Protein AF-D0IIX0-F1 (afdb_monomer_lite)

Secondary structure (DSSP, 8-state):
-TTHHHHHHHHGGGSS----S-HHHHHHHHHHHHHHHHHHHHHHHHHHHHHHHHHHHHHHHHHHHHHHHHHHHHHHHHHHHHHHHTTHHHHHHHHHHTS-HHHHHHHHHTTHHHHHHHHHHHHHHHHHHHHTT-

Foldseek 3Di:
DVCPVVVVVVVVPVPPPDDDDDCPPVVVVVVVVVVVVVVVCVVCVVVVVVVVVVVVVVVVVVVVVVVVVVLLVVLLVVLVVVCVVVVVVVVLVVVLVPDDPVVSVVCVVVCVSVVVVVVSSVVSSVVSVVVVVD

Structure (mmCIF, N/CA/C/O backbone):
data_AF-D0IIX0-F1
#
_entry.id   AF-D0IIX0-F1
#
loop_
_atom_site.group_PDB
_atom_site.id
_atom_site.type_symbol
_atom_site.label_atom_id
_atom_site.label_alt_id
_atom_site.label_comp_id
_atom_site.label_asym_id
_atom_site.label_entity_id
_atom_site.label_seq_id
_atom_site.pdbx_PDB_ins_code
_atom_site.Cartn_x
_atom_site.Cartn_y
_atom_site.Cartn_z
_atom_site.occupancy
_atom_site.B_iso_or_equiv
_atom_site.auth_seq_id
_atom_site.auth_comp_id
_atom_site.auth_asym_id
_atom_site.auth_atom_id
_atom_site.pdbx_PDB_model_num
ATOM 1 N N . MET A 1 1 ? 14.527 2.511 -33.733 1.00 48.16 1 MET A N 1
ATOM 2 C CA . MET A 1 1 ? 15.312 1.843 -34.798 1.00 48.16 1 MET A CA 1
ATOM 3 C C . MET A 1 1 ? 15.509 2.654 -36.082 1.00 48.16 1 MET A C 1
ATOM 5 O O . MET A 1 1 ? 16.514 2.440 -36.739 1.00 48.16 1 MET A O 1
ATOM 9 N N . ARG A 1 2 ? 14.629 3.599 -36.462 1.00 47.03 2 ARG A N 1
ATOM 10 C CA . ARG A 1 2 ? 14.699 4.250 -37.791 1.00 47.03 2 ARG A CA 1
ATOM 11 C C . ARG A 1 2 ? 15.819 5.292 -37.987 1.00 47.03 2 ARG A C 1
ATOM 13 O O . ARG A 1 2 ? 16.166 5.575 -39.123 1.00 47.03 2 ARG A O 1
ATOM 20 N N . TYR A 1 3 ? 16.401 5.825 -36.908 1.00 64.31 3 TYR A N 1
ATOM 21 C CA . TYR A 1 3 ? 17.441 6.871 -36.971 1.00 64.31 3 TYR A CA 1
ATOM 22 C C . TYR A 1 3 ? 18.860 6.377 -36.637 1.00 64.31 3 TYR A C 1
ATOM 24 O O . TYR A 1 3 ? 19.817 7.131 -36.770 1.00 64.31 3 TYR A O 1
ATOM 32 N N . LEU A 1 4 ? 19.010 5.103 -36.254 1.00 64.19 4 LEU A N 1
ATOM 33 C CA . LEU A 1 4 ? 20.306 4.514 -35.886 1.00 64.19 4 LEU A CA 1
ATOM 34 C C . LEU A 1 4 ? 21.242 4.356 -37.092 1.00 64.19 4 LEU A C 1
ATOM 36 O O . LEU A 1 4 ? 22.434 4.611 -36.977 1.00 64.19 4 LEU A O 1
ATOM 40 N N . ALA A 1 5 ? 20.697 4.020 -38.265 1.00 66.69 5 ALA A N 1
ATOM 41 C CA . ALA A 1 5 ? 21.489 3.858 -39.485 1.00 66.69 5 ALA A CA 1
ATOM 42 C C . ALA A 1 5 ? 22.086 5.183 -40.000 1.00 66.69 5 ALA A C 1
ATOM 44 O O . ALA A 1 5 ? 23.176 5.190 -40.558 1.00 66.69 5 ALA A O 1
ATOM 45 N N . ILE A 1 6 ? 21.403 6.313 -39.781 1.00 69.06 6 ILE A N 1
ATOM 46 C CA . ILE A 1 6 ? 21.863 7.637 -40.237 1.00 69.06 6 ILE A CA 1
ATOM 47 C C . ILE A 1 6 ? 22.977 8.175 -39.326 1.00 69.06 6 ILE A C 1
ATOM 49 O O . ILE A 1 6 ? 23.913 8.814 -39.799 1.00 69.06 6 ILE A O 1
ATOM 53 N N . LEU A 1 7 ? 22.915 7.871 -38.027 1.00 62.16 7 LEU A N 1
ATOM 54 C CA . LEU A 1 7 ? 23.933 8.267 -37.051 1.00 62.16 7 LEU A CA 1
ATOM 55 C C . LEU A 1 7 ? 25.265 7.525 -37.261 1.00 62.16 7 LEU A C 1
ATOM 57 O O . LEU A 1 7 ? 26.326 8.113 -37.080 1.00 62.16 7 LEU A O 1
ATOM 61 N N . LEU A 1 8 ? 25.213 6.270 -37.719 1.00 61.53 8 LEU A N 1
ATOM 62 C CA . LEU A 1 8 ? 26.398 5.446 -37.986 1.00 61.53 8 LEU A CA 1
ATOM 63 C C . LEU A 1 8 ? 27.184 5.934 -39.221 1.00 61.53 8 LEU A C 1
ATOM 65 O O . LEU A 1 8 ? 28.410 5.932 -39.210 1.00 61.53 8 LEU A O 1
ATOM 69 N N . VAL A 1 9 ? 26.487 6.453 -40.239 1.00 68.31 9 VAL A N 1
ATOM 70 C CA . VAL A 1 9 ? 27.099 7.044 -41.448 1.00 68.31 9 VAL A CA 1
ATOM 71 C C . VAL A 1 9 ? 27.759 8.404 -41.168 1.00 68.31 9 VAL A C 1
ATOM 73 O O . VAL A 1 9 ? 28.721 8.779 -41.832 1.00 68.31 9 VAL A O 1
ATOM 76 N N . LEU A 1 10 ? 27.284 9.150 -40.167 1.00 60.59 10 LEU A N 1
ATOM 77 C CA . LEU A 1 10 ? 27.860 10.448 -39.788 1.00 60.59 10 LEU A CA 1
ATOM 78 C C . LEU A 1 10 ? 29.188 10.320 -39.024 1.00 60.59 10 LEU A C 1
ATOM 80 O O . LEU A 1 10 ? 30.038 11.200 -39.137 1.00 60.59 10 LEU A O 1
ATOM 84 N N . ILE A 1 11 ? 29.395 9.219 -38.298 1.00 66.06 11 ILE A N 1
ATOM 85 C CA . ILE A 1 11 ? 30.619 8.968 -37.518 1.00 66.06 11 ILE A CA 1
ATOM 86 C C . ILE A 1 11 ? 31.789 8.537 -38.428 1.00 66.06 11 ILE A C 1
ATOM 88 O O . ILE A 1 11 ? 32.945 8.818 -38.121 1.00 66.06 11 ILE A O 1
ATOM 92 N N . SER A 1 12 ? 31.508 7.954 -39.599 1.00 58.16 12 SER A N 1
ATOM 93 C CA . SER A 1 12 ? 32.527 7.505 -40.564 1.00 58.16 12 SER A CA 1
ATOM 94 C C . SER A 1 12 ? 33.214 8.616 -41.374 1.00 58.16 12 SER A C 1
ATOM 96 O O . SER A 1 12 ? 34.155 8.334 -42.110 1.00 58.16 12 SER A O 1
ATOM 98 N N . PHE A 1 13 ? 32.793 9.882 -41.263 1.00 50.66 13 PHE A N 1
ATOM 99 C CA . PHE A 1 13 ? 33.405 10.974 -42.038 1.00 50.66 13 PHE A CA 1
ATOM 100 C C . PHE A 1 13 ? 34.766 11.450 -41.498 1.00 50.66 13 PHE A C 1
ATOM 102 O O . PHE A 1 13 ? 35.484 12.141 -42.216 1.00 50.66 13 PHE A O 1
ATOM 109 N N . GLY A 1 14 ? 35.152 11.078 -40.270 1.00 57.97 14 GLY A N 1
ATOM 110 C CA . GLY A 1 14 ? 36.435 11.477 -39.675 1.00 57.97 14 GLY A CA 1
ATOM 111 C C . GLY A 1 14 ? 37.652 10.672 -40.150 1.00 57.97 14 GLY A C 1
ATOM 112 O O . GLY A 1 14 ? 38.768 11.170 -40.064 1.00 57.97 14 GLY A O 1
ATOM 113 N N . SER A 1 15 ? 37.459 9.457 -40.675 1.00 54.62 15 SER A N 1
ATOM 114 C CA . SER A 1 15 ? 38.553 8.524 -41.002 1.00 54.62 15 SER A CA 1
ATOM 115 C C . SER A 1 15 ? 39.013 8.556 -42.465 1.00 54.62 15 SER A C 1
ATOM 117 O O . SER A 1 15 ? 39.869 7.770 -42.850 1.00 54.62 15 SER A O 1
ATOM 119 N N . LEU A 1 16 ? 38.438 9.423 -43.305 1.00 50.72 16 LEU A N 1
ATOM 120 C CA . LEU A 1 16 ? 38.726 9.483 -44.749 1.00 50.72 16 LEU A CA 1
ATOM 121 C C . LEU A 1 16 ? 39.621 10.673 -45.153 1.00 50.72 16 LEU A C 1
ATOM 123 O O . LEU A 1 16 ? 39.843 10.886 -46.342 1.00 50.72 16 LEU A O 1
ATOM 127 N N . ALA A 1 17 ? 40.104 11.469 -44.192 1.00 45.66 17 ALA A N 1
ATOM 128 C CA . ALA A 1 17 ? 40.762 12.754 -44.453 1.00 45.66 17 ALA A CA 1
ATOM 129 C C . ALA A 1 17 ? 42.293 12.767 -44.266 1.00 45.66 17 ALA A C 1
ATOM 131 O O . ALA A 1 17 ? 42.894 13.837 -44.352 1.00 45.66 17 ALA A O 1
ATOM 132 N N . GLU A 1 18 ? 42.944 11.626 -44.028 1.00 49.00 18 GLU A N 1
ATOM 133 C CA . GLU A 1 18 ? 44.402 11.579 -43.863 1.00 49.00 18 GLU A CA 1
ATOM 134 C C . GLU A 1 18 ? 45.087 11.255 -45.204 1.00 49.00 18 GLU A C 1
ATOM 136 O O . GLU A 1 18 ? 44.862 10.209 -45.813 1.00 49.00 18 GLU A O 1
ATOM 141 N N . THR A 1 19 ? 45.879 12.198 -45.722 1.00 53.38 19 THR A N 1
ATOM 142 C CA . THR A 1 19 ? 46.641 12.048 -46.973 1.00 53.38 19 THR A CA 1
ATOM 143 C C . THR A 1 19 ? 48.137 11.870 -46.690 1.00 53.38 19 THR A C 1
ATOM 145 O O . THR A 1 19 ? 48.673 12.695 -45.951 1.00 53.38 19 THR A O 1
ATOM 148 N N . VAL A 1 20 ? 48.796 10.954 -47.443 1.00 45.25 20 VAL A N 1
ATOM 149 C CA . VAL A 1 20 ? 50.272 10.757 -47.653 1.00 45.25 20 VAL A CA 1
ATOM 150 C C . VAL A 1 20 ? 50.940 9.740 -46.679 1.00 45.25 20 VAL A C 1
ATOM 152 O O . VAL A 1 20 ? 50.590 9.776 -45.512 1.00 45.25 20 VAL A O 1
ATOM 155 N N . PRO A 1 21 ? 51.988 8.932 -47.020 1.00 46.75 21 PRO A N 1
ATOM 156 C CA . PRO A 1 21 ? 52.345 8.132 -48.204 1.00 46.75 21 PRO A CA 1
ATOM 157 C C . PRO A 1 21 ? 52.807 6.679 -47.835 1.00 46.75 21 PRO A C 1
ATOM 159 O O . PRO A 1 21 ? 53.985 6.458 -47.588 1.00 46.75 21 PRO A O 1
ATOM 162 N N . ASN A 1 22 ? 51.939 5.662 -47.831 1.00 54.72 22 ASN A N 1
ATOM 163 C CA . ASN A 1 22 ? 52.280 4.238 -48.084 1.00 54.72 22 ASN A CA 1
ATOM 164 C C . ASN A 1 22 ? 51.010 3.395 -47.929 1.00 54.72 22 ASN A C 1
ATOM 166 O O . ASN A 1 22 ? 50.801 2.677 -46.954 1.00 54.72 22 ASN A O 1
ATOM 170 N N . GLN A 1 23 ? 50.135 3.511 -48.928 1.00 54.75 23 GLN A N 1
ATOM 171 C CA . GLN A 1 23 ? 48.749 3.048 -48.855 1.00 54.75 23 GLN A CA 1
ATOM 172 C C . GLN A 1 23 ? 48.582 1.553 -48.561 1.00 54.75 23 GLN A C 1
ATOM 174 O O . GLN A 1 23 ? 47.533 1.161 -48.077 1.00 54.75 23 GLN A O 1
ATOM 179 N N . ASN A 1 24 ? 49.578 0.709 -48.833 1.00 56.00 24 ASN A N 1
ATOM 180 C CA . ASN A 1 24 ? 49.384 -0.740 -48.765 1.00 56.00 24 ASN A CA 1
ATOM 181 C C . ASN A 1 24 ? 49.625 -1.338 -47.374 1.00 56.00 24 ASN A C 1
ATOM 183 O O . ASN A 1 24 ? 49.056 -2.383 -47.077 1.00 56.00 24 ASN A O 1
ATOM 187 N N . GLN A 1 25 ? 50.454 -0.711 -46.535 1.00 59.22 25 GLN A N 1
ATOM 188 C CA . GLN A 1 25 ? 50.830 -1.278 -45.235 1.00 59.22 25 GLN A CA 1
ATOM 189 C C . GLN A 1 25 ? 49.925 -0.756 -44.117 1.00 59.22 25 GLN A C 1
ATOM 191 O O . GLN A 1 25 ? 49.361 -1.549 -43.375 1.00 59.22 25 GLN A O 1
ATOM 196 N N . GLU A 1 26 ? 49.645 0.547 -44.106 1.00 60.50 26 GLU A N 1
ATOM 197 C CA . GLU A 1 26 ? 48.692 1.145 -43.163 1.00 60.50 26 GLU A CA 1
ATOM 198 C C . GLU A 1 26 ? 47.244 0.757 -43.467 1.00 60.50 26 GLU A C 1
ATOM 200 O O . GLU A 1 26 ? 46.464 0.580 -42.540 1.00 60.50 26 GLU A O 1
ATOM 205 N N . ALA A 1 27 ? 46.869 0.544 -44.738 1.00 59.00 27 ALA A N 1
ATOM 206 C CA . ALA A 1 27 ? 45.549 -0.007 -45.040 1.00 59.00 27 ALA A CA 1
ATOM 207 C C . ALA A 1 27 ? 45.420 -1.434 -44.509 1.00 59.00 27 ALA A C 1
ATOM 209 O O . ALA A 1 27 ? 44.371 -1.781 -43.984 1.00 59.00 27 ALA A O 1
ATOM 210 N N . PHE A 1 28 ? 46.470 -2.253 -44.610 1.00 66.81 28 PHE A N 1
ATOM 211 C CA . PHE A 1 28 ? 46.442 -3.609 -44.070 1.00 66.81 28 PHE A CA 1
ATOM 212 C C . PHE A 1 28 ? 46.374 -3.596 -42.539 1.00 66.81 28 PHE A C 1
ATOM 214 O O . PHE A 1 28 ? 45.548 -4.303 -41.972 1.00 66.81 28 PHE A O 1
ATOM 221 N N . ASP A 1 29 ? 47.143 -2.731 -41.877 1.00 70.31 29 ASP A N 1
ATOM 222 C CA . ASP A 1 29 ? 47.101 -2.562 -40.421 1.00 70.31 29 ASP A CA 1
ATOM 223 C C . ASP A 1 29 ? 45.756 -1.984 -39.944 1.00 70.31 29 ASP A C 1
ATOM 225 O O . ASP A 1 29 ? 45.204 -2.431 -38.937 1.00 70.31 29 ASP A O 1
ATOM 229 N N . TRP A 1 30 ? 45.161 -1.061 -40.704 1.00 65.56 30 TRP A N 1
ATOM 230 C CA . TRP A 1 30 ? 43.813 -0.538 -40.469 1.00 65.56 30 TRP A CA 1
ATOM 231 C C . TRP A 1 30 ? 42.743 -1.614 -40.671 1.00 65.56 30 TRP A C 1
ATOM 233 O O . TRP A 1 30 ? 41.846 -1.745 -39.844 1.00 65.56 30 TRP A O 1
ATOM 243 N N . PHE A 1 31 ? 42.857 -2.438 -41.717 1.00 64.62 31 PHE A N 1
ATOM 244 C CA . PHE A 1 31 ? 41.964 -3.574 -41.946 1.00 64.62 31 PHE A CA 1
ATOM 245 C C . PHE A 1 31 ? 42.079 -4.602 -40.817 1.00 64.62 31 PHE A C 1
ATOM 247 O O . PHE A 1 31 ? 41.063 -5.064 -40.310 1.00 64.62 31 PHE A O 1
ATOM 254 N N . VAL A 1 32 ? 43.291 -4.937 -40.377 1.00 71.31 32 VAL A N 1
ATOM 255 C CA . VAL A 1 32 ? 43.512 -5.872 -39.265 1.00 71.31 32 VAL A CA 1
ATOM 256 C C . VAL A 1 32 ? 42.946 -5.311 -37.960 1.00 71.31 32 VAL A C 1
ATOM 258 O O . VAL A 1 32 ? 42.278 -6.039 -37.230 1.00 71.31 32 VAL A O 1
ATOM 261 N N . THR A 1 33 ? 43.135 -4.018 -37.691 1.00 69.50 33 THR A N 1
ATOM 262 C CA . THR A 1 33 ? 42.579 -3.352 -36.501 1.00 69.50 33 THR A CA 1
ATOM 263 C C . THR A 1 33 ? 41.053 -3.320 -36.552 1.00 69.50 33 THR A C 1
ATOM 265 O O . THR A 1 33 ? 40.406 -3.741 -35.605 1.00 69.50 33 THR A O 1
ATOM 268 N N . PHE A 1 34 ? 40.458 -2.962 -37.690 1.00 65.06 34 PHE A N 1
ATOM 269 C CA . PHE A 1 34 ? 39.006 -2.958 -37.882 1.00 65.06 34 PHE A CA 1
ATOM 270 C C . PHE A 1 34 ? 38.377 -4.349 -37.705 1.00 65.06 34 PHE A C 1
ATOM 272 O O . PHE A 1 34 ? 37.310 -4.483 -37.108 1.00 65.06 34 PHE A O 1
ATOM 279 N N . PHE A 1 35 ? 39.031 -5.403 -38.199 1.00 64.62 35 PHE A N 1
ATOM 280 C CA . PHE A 1 35 ? 38.559 -6.775 -38.007 1.00 64.62 35 PHE A CA 1
ATOM 281 C C . PHE A 1 35 ? 38.738 -7.265 -36.565 1.00 64.62 35 PHE A C 1
ATOM 283 O O . PHE A 1 35 ? 37.864 -7.979 -36.075 1.00 64.62 35 PHE A O 1
ATOM 290 N N . ASN A 1 36 ? 39.809 -6.864 -35.874 1.00 67.94 36 ASN A N 1
ATOM 291 C CA . ASN A 1 36 ? 39.990 -7.147 -34.449 1.00 67.94 36 ASN A CA 1
ATOM 292 C C . ASN A 1 36 ? 38.956 -6.408 -33.587 1.00 67.94 36 ASN A C 1
ATOM 294 O O . ASN A 1 36 ? 38.355 -7.030 -32.718 1.00 67.94 36 ASN A O 1
ATOM 298 N N . ASP A 1 37 ? 38.663 -5.142 -33.887 1.00 64.44 37 ASP A N 1
ATOM 299 C CA . ASP A 1 37 ? 37.644 -4.353 -33.188 1.00 64.44 37 ASP A CA 1
ATOM 300 C C . ASP A 1 37 ? 36.242 -4.947 -33.396 1.00 64.44 37 ASP A C 1
ATOM 302 O O . ASP A 1 37 ? 35.447 -5.053 -32.462 1.00 64.44 37 ASP A O 1
ATOM 306 N N . ILE A 1 38 ? 35.924 -5.401 -34.616 1.00 60.84 38 ILE A N 1
ATOM 307 C CA . ILE A 1 38 ? 34.671 -6.117 -34.897 1.00 60.84 38 ILE A CA 1
ATOM 308 C C . ILE A 1 38 ? 34.615 -7.442 -34.137 1.00 60.84 38 ILE A C 1
ATOM 310 O O . ILE A 1 38 ? 33.562 -7.790 -33.603 1.00 60.84 38 ILE A O 1
ATOM 314 N N . TYR A 1 39 ? 35.719 -8.184 -34.086 1.00 57.91 39 TYR A N 1
ATOM 315 C CA . TYR A 1 39 ? 35.796 -9.449 -33.364 1.00 57.91 39 TYR A CA 1
ATOM 316 C C . TYR A 1 39 ? 35.593 -9.246 -31.854 1.00 57.91 39 TYR A C 1
ATOM 318 O O . TYR A 1 39 ? 34.783 -9.947 -31.252 1.00 57.91 39 TYR A O 1
ATOM 326 N N . GLU A 1 40 ? 36.216 -8.226 -31.264 1.00 63.22 40 GLU A N 1
ATOM 327 C CA . GLU A 1 40 ? 36.066 -7.870 -29.848 1.00 63.22 40 GLU A CA 1
ATOM 328 C C . GLU A 1 40 ? 34.642 -7.394 -29.518 1.00 63.22 40 GLU A C 1
ATOM 330 O O . GLU A 1 40 ? 34.063 -7.785 -28.502 1.00 63.22 40 GLU A O 1
ATOM 335 N N . VAL A 1 41 ? 34.007 -6.626 -30.411 1.00 59.94 41 VAL A N 1
ATOM 336 C CA . VAL A 1 41 ? 32.593 -6.255 -30.269 1.00 59.94 41 VAL A CA 1
ATOM 337 C C . VAL A 1 41 ? 31.698 -7.491 -30.349 1.00 59.94 41 VAL A C 1
ATOM 339 O O . VAL A 1 41 ? 30.777 -7.621 -29.546 1.00 59.94 41 VAL A O 1
ATOM 342 N N . VAL A 1 42 ? 31.953 -8.427 -31.265 1.00 60.00 42 VAL A N 1
ATOM 343 C CA . VAL A 1 42 ? 31.172 -9.669 -31.400 1.00 60.00 42 VAL A CA 1
ATOM 344 C C . VAL A 1 42 ? 31.374 -10.608 -30.204 1.00 60.00 42 VAL A C 1
ATOM 346 O O . VAL A 1 42 ? 30.418 -11.267 -29.804 1.00 60.00 42 VAL A O 1
ATOM 349 N N . GLU A 1 43 ? 32.556 -10.637 -29.590 1.00 61.88 43 GLU A N 1
ATOM 350 C CA . GLU A 1 43 ? 32.850 -11.442 -28.397 1.00 61.88 43 GLU A CA 1
ATOM 351 C C . GLU A 1 43 ? 32.309 -10.799 -27.103 1.00 61.88 43 GLU A C 1
ATOM 353 O O . GLU A 1 43 ? 31.816 -11.495 -26.213 1.00 61.88 43 GLU A O 1
ATOM 358 N N . GLY A 1 44 ? 32.292 -9.464 -27.017 1.00 59.66 44 GLY A N 1
ATOM 359 C CA . GLY A 1 44 ? 31.722 -8.713 -25.893 1.00 59.66 44 GLY A CA 1
ATOM 360 C C . GLY A 1 44 ? 30.193 -8.579 -25.924 1.00 59.66 44 GLY A C 1
ATOM 361 O O . GLY A 1 44 ? 29.554 -8.512 -24.868 1.00 59.66 44 GLY A O 1
ATOM 362 N N . THR A 1 45 ? 29.579 -8.591 -27.113 1.00 60.22 45 THR A N 1
ATOM 363 C CA . THR A 1 45 ? 28.126 -8.418 -27.319 1.00 60.22 45 THR A CA 1
ATOM 364 C C . THR A 1 45 ? 27.259 -9.454 -26.580 1.00 60.22 45 THR A C 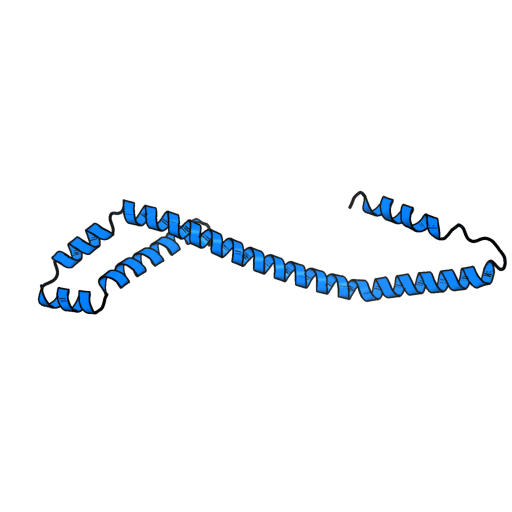1
ATOM 366 O O . THR A 1 45 ? 26.281 -9.040 -25.954 1.00 60.22 45 THR A O 1
ATOM 369 N N . PRO A 1 46 ? 27.581 -10.765 -26.561 1.00 61.00 46 PRO A N 1
ATOM 370 C CA . PRO A 1 46 ? 26.818 -11.765 -25.813 1.00 61.00 46 PRO A CA 1
ATOM 371 C C . PRO A 1 46 ? 26.745 -11.441 -24.317 1.00 61.00 46 PRO A C 1
ATOM 373 O O . PRO A 1 46 ? 25.660 -11.437 -23.736 1.00 61.00 46 PRO A O 1
ATOM 376 N N . SER A 1 47 ? 27.884 -11.081 -23.716 1.00 65.25 47 SER A N 1
ATOM 377 C CA . SER A 1 47 ? 27.970 -10.761 -22.286 1.00 65.25 47 SER A CA 1
ATOM 378 C C . SER A 1 47 ? 27.250 -9.454 -21.926 1.00 65.25 47 SER A C 1
ATOM 380 O O . SER A 1 47 ? 26.604 -9.352 -20.879 1.00 65.25 47 SER A O 1
ATOM 382 N N . PHE A 1 48 ? 27.308 -8.457 -22.815 1.00 66.19 48 PHE A N 1
ATOM 383 C CA . PHE A 1 48 ? 26.612 -7.183 -22.653 1.00 66.19 48 PHE A CA 1
ATOM 384 C C . PHE A 1 48 ? 25.090 -7.353 -22.736 1.00 66.19 48 PHE A C 1
ATOM 386 O O . PHE A 1 48 ? 24.356 -6.778 -21.926 1.00 66.19 48 PHE A O 1
ATOM 393 N N . ILE A 1 49 ? 24.608 -8.167 -23.680 1.00 70.50 49 ILE A N 1
ATOM 394 C CA . ILE A 1 49 ? 23.183 -8.474 -23.841 1.00 70.50 49 ILE A CA 1
ATOM 395 C C . ILE A 1 49 ? 22.658 -9.224 -22.616 1.00 70.50 49 ILE A C 1
ATOM 397 O O . ILE A 1 49 ? 21.647 -8.811 -22.051 1.00 70.50 49 ILE A O 1
ATOM 401 N N . GLU A 1 50 ? 23.351 -10.269 -22.159 1.00 74.69 50 GLU A N 1
ATOM 402 C CA . GLU A 1 50 ? 22.942 -11.044 -20.981 1.00 74.69 50 GLU A CA 1
ATOM 403 C C . GLU A 1 50 ? 22.835 -10.162 -19.729 1.00 74.69 50 GLU A C 1
ATOM 405 O O . GLU A 1 50 ? 21.810 -10.163 -19.042 1.00 74.69 50 GLU A O 1
ATOM 410 N N . ARG A 1 51 ? 23.842 -9.316 -19.481 1.00 74.31 51 ARG A N 1
ATOM 411 C CA . ARG A 1 51 ? 23.829 -8.381 -18.350 1.00 74.31 51 ARG A CA 1
ATOM 412 C C . ARG A 1 51 ? 22.725 -7.325 -18.487 1.00 74.31 51 ARG A C 1
ATOM 414 O O . ARG A 1 51 ? 22.081 -6.991 -17.497 1.00 74.31 51 ARG A O 1
ATOM 421 N N . SER A 1 52 ? 22.446 -6.843 -19.698 1.00 72.50 52 SER A N 1
ATOM 422 C CA . SER A 1 52 ? 21.347 -5.898 -19.952 1.00 72.50 52 SER A CA 1
ATOM 423 C C . SER A 1 52 ? 19.970 -6.521 -19.703 1.00 72.50 52 SER A C 1
ATOM 425 O O . SER A 1 52 ? 19.105 -5.880 -19.107 1.00 72.50 52 SER A O 1
ATOM 427 N N . PHE A 1 53 ? 19.760 -7.780 -20.102 1.00 72.50 53 PHE A N 1
ATOM 428 C CA . PHE A 1 53 ? 18.525 -8.510 -19.803 1.00 72.50 53 PHE A CA 1
ATOM 429 C C . PHE A 1 53 ? 18.365 -8.779 -18.305 1.00 72.50 53 PHE A C 1
ATOM 431 O O . PHE A 1 53 ? 17.254 -8.651 -17.793 1.00 72.50 53 PHE A O 1
ATOM 438 N N . ALA A 1 54 ? 19.451 -9.081 -17.589 1.00 78.31 54 ALA A N 1
ATOM 439 C CA . ALA A 1 54 ? 19.417 -9.224 -16.135 1.00 78.31 54 ALA A CA 1
ATOM 440 C C . ALA A 1 54 ? 18.951 -7.926 -15.450 1.00 78.31 54 ALA A C 1
ATOM 442 O O . ALA A 1 54 ? 18.007 -7.962 -14.661 1.00 78.31 54 ALA A O 1
ATOM 443 N N . TYR A 1 55 ? 19.519 -6.774 -15.830 1.00 79.19 55 TYR A N 1
ATOM 444 C CA . TYR A 1 55 ? 19.070 -5.463 -15.342 1.00 79.19 55 TYR A CA 1
ATOM 445 C C . TYR A 1 55 ? 17.611 -5.166 -15.700 1.00 79.19 55 TYR A C 1
ATOM 447 O O . TYR A 1 55 ? 16.865 -4.620 -14.887 1.00 79.19 55 TYR A O 1
ATOM 455 N N . PHE A 1 56 ? 17.180 -5.531 -16.908 1.00 80.44 56 PHE A N 1
ATOM 456 C CA . PHE A 1 56 ? 15.796 -5.336 -17.330 1.00 80.44 56 PHE A CA 1
ATOM 457 C C . PHE A 1 56 ? 14.816 -6.154 -16.481 1.00 80.44 56 PHE A C 1
ATOM 459 O O . PHE A 1 56 ? 13.780 -5.637 -16.066 1.00 80.44 56 PHE A O 1
ATOM 466 N N . ILE A 1 57 ? 15.144 -7.415 -16.192 1.00 85.81 57 ILE A N 1
ATOM 467 C CA . ILE A 1 57 ? 14.322 -8.286 -15.345 1.00 85.81 57 ILE A CA 1
ATOM 468 C C . ILE A 1 57 ? 14.285 -7.755 -13.910 1.00 85.81 57 ILE A C 1
ATOM 470 O O . ILE A 1 57 ? 13.206 -7.675 -13.327 1.00 85.81 57 ILE A O 1
ATOM 474 N N . GLU A 1 58 ? 15.426 -7.348 -13.352 1.00 84.38 58 GLU A N 1
ATOM 475 C CA . GLU A 1 58 ? 15.498 -6.759 -12.010 1.00 84.38 58 GLU A CA 1
ATOM 476 C C . GLU A 1 58 ? 14.615 -5.508 -11.901 1.00 84.38 58 GLU A C 1
ATOM 478 O O . GLU A 1 58 ? 13.790 -5.395 -10.991 1.00 84.38 58 GLU A O 1
ATOM 483 N N . PHE A 1 59 ? 14.706 -4.610 -12.882 1.00 82.50 59 PHE A N 1
ATOM 484 C CA . PHE A 1 59 ? 13.878 -3.411 -12.938 1.00 82.50 59 PHE A CA 1
ATOM 485 C C . PHE A 1 59 ? 12.385 -3.734 -13.105 1.00 82.50 59 PHE A C 1
ATOM 487 O O . PHE A 1 59 ? 11.538 -3.122 -12.453 1.00 82.50 59 PHE A O 1
ATOM 494 N N . ALA A 1 60 ? 12.040 -4.726 -13.929 1.00 81.62 60 ALA A N 1
ATOM 495 C CA . ALA A 1 60 ? 10.659 -5.172 -14.096 1.00 81.62 60 ALA A CA 1
ATOM 496 C C . ALA A 1 60 ? 10.078 -5.758 -12.797 1.00 81.62 60 ALA A C 1
ATOM 498 O O . ALA A 1 60 ? 8.922 -5.496 -12.459 1.00 81.62 60 ALA A O 1
ATOM 499 N N . VAL A 1 61 ? 10.876 -6.516 -12.040 1.00 90.50 61 VAL A N 1
ATOM 500 C CA . VAL A 1 61 ? 10.488 -7.043 -10.724 1.00 90.50 61 VAL A CA 1
ATOM 501 C C . VAL A 1 61 ? 10.305 -5.906 -9.720 1.00 90.50 61 VAL A C 1
ATOM 503 O O . VAL A 1 61 ? 9.298 -5.883 -9.012 1.00 90.50 61 VAL A O 1
ATOM 506 N N . TYR A 1 62 ? 11.220 -4.936 -9.693 1.00 89.31 62 TYR A N 1
ATOM 507 C CA . TYR A 1 62 ? 11.102 -3.753 -8.842 1.00 89.31 62 TYR A CA 1
ATOM 508 C C . TYR A 1 62 ? 9.807 -2.978 -9.121 1.00 89.31 62 TYR A C 1
ATOM 510 O O . TYR A 1 62 ? 9.036 -2.701 -8.201 1.00 89.31 62 TYR A O 1
ATOM 518 N N . LEU A 1 63 ? 9.509 -2.710 -10.397 1.00 86.25 63 LEU A N 1
ATOM 519 C CA . LEU A 1 63 ? 8.259 -2.064 -10.795 1.00 86.25 63 LEU A CA 1
ATOM 520 C C . LEU A 1 63 ? 7.033 -2.877 -10.378 1.00 86.25 63 LEU A C 1
ATOM 522 O O . LEU A 1 63 ? 6.064 -2.300 -9.894 1.00 86.25 63 LEU A O 1
ATOM 526 N N . LYS A 1 64 ? 7.064 -4.207 -10.520 1.00 87.25 64 LYS A N 1
ATOM 527 C CA . LYS A 1 64 ? 5.956 -5.071 -10.093 1.00 87.25 64 LYS A CA 1
ATOM 528 C C . LYS A 1 64 ? 5.664 -4.928 -8.597 1.00 87.25 64 LYS A C 1
ATOM 530 O O . LYS A 1 64 ? 4.497 -4.849 -8.223 1.00 87.25 64 LYS A O 1
ATOM 535 N N . PHE A 1 65 ? 6.693 -4.885 -7.752 1.00 88.44 65 PHE A N 1
ATOM 536 C CA . PHE A 1 65 ? 6.511 -4.674 -6.313 1.00 88.44 65 PHE A CA 1
ATOM 537 C C . PHE A 1 65 ? 5.985 -3.277 -5.989 1.00 88.44 65 PHE A C 1
ATOM 539 O O . PHE A 1 65 ? 5.118 -3.147 -5.129 1.00 88.44 65 PHE A O 1
ATOM 546 N N . LEU A 1 66 ? 6.451 -2.252 -6.703 1.00 90.50 66 LEU A N 1
ATOM 547 C CA . LEU A 1 66 ? 5.957 -0.887 -6.537 1.00 90.50 66 LEU A CA 1
ATOM 548 C C . LEU A 1 66 ? 4.467 -0.796 -6.892 1.00 90.50 66 LEU A C 1
ATOM 550 O O . LEU A 1 66 ? 3.677 -0.293 -6.099 1.00 90.50 66 LEU A O 1
ATOM 554 N N . PHE A 1 67 ? 4.061 -1.373 -8.027 1.00 87.75 67 PHE A N 1
ATOM 555 C CA . PHE A 1 67 ? 2.649 -1.459 -8.399 1.00 87.75 67 PHE A CA 1
ATOM 556 C C . PHE A 1 67 ? 1.823 -2.231 -7.370 1.00 87.75 67 PHE A C 1
ATOM 558 O O . PHE A 1 67 ? 0.727 -1.796 -7.036 1.00 87.75 67 PHE A O 1
ATOM 565 N N . MET A 1 68 ? 2.338 -3.346 -6.841 1.00 87.38 68 MET A N 1
ATOM 566 C CA . MET A 1 68 ? 1.650 -4.102 -5.793 1.00 87.38 68 MET A CA 1
ATOM 567 C C . MET A 1 68 ? 1.406 -3.241 -4.542 1.00 87.38 68 MET A C 1
ATOM 569 O O . MET A 1 68 ? 0.309 -3.280 -3.987 1.00 87.38 68 MET A O 1
ATOM 573 N N . LEU A 1 69 ? 2.391 -2.442 -4.124 1.00 89.50 69 LEU A N 1
ATOM 574 C CA . LEU A 1 69 ? 2.280 -1.562 -2.958 1.00 89.50 69 LEU A CA 1
ATOM 575 C C . LEU A 1 69 ? 1.200 -0.492 -3.173 1.00 89.50 69 LEU A C 1
ATOM 577 O O . LEU A 1 69 ? 0.268 -0.398 -2.380 1.00 89.50 69 LEU A O 1
ATOM 581 N N . GLU A 1 70 ? 1.245 0.218 -4.299 1.00 89.00 70 GLU A N 1
ATOM 582 C CA . GLU A 1 70 ? 0.228 1.222 -4.650 1.00 89.00 70 GLU A CA 1
ATOM 583 C C . GLU A 1 70 ? -1.181 0.610 -4.736 1.00 89.00 70 GLU A C 1
ATOM 585 O O . GLU A 1 70 ? -2.163 1.187 -4.263 1.00 89.00 70 GLU A O 1
ATOM 590 N N . THR A 1 71 ? -1.306 -0.604 -5.289 1.00 86.81 71 THR A N 1
ATOM 591 C CA . THR A 1 71 ? -2.599 -1.303 -5.321 1.00 86.81 71 THR A CA 1
ATOM 592 C C . THR A 1 71 ? -3.090 -1.708 -3.936 1.00 86.81 71 THR A C 1
ATOM 594 O O . THR A 1 71 ? -4.300 -1.752 -3.727 1.00 86.81 71 THR A O 1
ATOM 597 N N . LEU A 1 72 ? -2.189 -1.980 -2.989 1.00 90.56 72 LEU A N 1
ATOM 598 C CA . LEU A 1 72 ? -2.543 -2.301 -1.609 1.00 90.56 72 LEU A CA 1
ATOM 599 C C . LEU A 1 72 ? -3.082 -1.066 -0.885 1.00 90.56 72 LEU A C 1
ATOM 601 O O . LEU A 1 72 ? -4.131 -1.161 -0.250 1.00 90.56 72 LEU A O 1
ATOM 605 N N . ASP A 1 73 ? -2.429 0.086 -1.032 1.00 91.12 73 ASP A N 1
ATOM 606 C CA . ASP A 1 73 ? -2.892 1.346 -0.436 1.00 91.12 73 ASP A CA 1
ATOM 607 C C . ASP A 1 73 ? -4.250 1.769 -1.009 1.00 91.12 73 ASP A C 1
ATOM 609 O O . ASP A 1 73 ? -5.169 2.144 -0.271 1.00 91.12 73 ASP A O 1
ATOM 613 N N . PHE A 1 74 ? -4.434 1.613 -2.322 1.00 89.81 74 PHE A N 1
ATOM 614 C CA . PHE A 1 74 ? -5.732 1.820 -2.958 1.00 89.81 74 PHE A CA 1
ATOM 615 C C . PHE A 1 74 ? -6.795 0.836 -2.439 1.00 89.81 74 PHE A C 1
ATOM 617 O O . PHE A 1 74 ? -7.897 1.253 -2.067 1.00 89.81 74 PHE A O 1
ATOM 624 N N . ALA A 1 75 ? -6.472 -0.461 -2.368 1.00 90.81 75 ALA A N 1
ATOM 625 C CA . ALA A 1 75 ? -7.381 -1.487 -1.861 1.00 90.81 75 ALA A CA 1
ATOM 626 C C . ALA A 1 75 ? -7.781 -1.222 -0.404 1.00 90.81 75 ALA A C 1
ATOM 628 O O . ALA A 1 75 ? -8.940 -1.425 -0.040 1.00 90.81 75 ALA A O 1
ATOM 629 N N . TYR A 1 76 ? -6.855 -0.721 0.414 1.00 92.19 76 TYR A N 1
ATOM 630 C CA . TYR A 1 76 ? -7.119 -0.319 1.789 1.00 92.19 76 TYR A CA 1
ATOM 631 C C . TYR A 1 76 ? -8.110 0.841 1.880 1.00 92.19 76 TYR A C 1
ATOM 633 O O . TYR A 1 76 ? -9.076 0.752 2.640 1.00 92.19 76 TYR A O 1
ATOM 641 N N . GLY A 1 77 ? -7.948 1.885 1.064 1.00 91.62 77 GLY A N 1
ATOM 642 C CA . GLY A 1 77 ? -8.897 3.002 1.020 1.00 91.62 77 GLY A CA 1
ATOM 643 C C . GLY A 1 77 ? -10.318 2.561 0.647 1.00 91.62 77 GLY A C 1
ATOM 644 O O . GLY A 1 77 ? -11.293 2.950 1.296 1.00 91.62 77 GLY A O 1
ATOM 645 N N . VAL A 1 78 ? -10.448 1.688 -0.355 1.00 90.00 78 VAL A N 1
ATOM 646 C CA . VAL A 1 78 ? -11.747 1.122 -0.759 1.00 90.00 78 VAL A CA 1
ATOM 647 C C . VAL A 1 78 ? -12.326 0.221 0.337 1.00 90.00 78 VAL A C 1
ATOM 649 O O . VAL A 1 78 ? -13.515 0.318 0.648 1.00 90.00 78 VAL A O 1
ATOM 652 N N . ALA A 1 79 ? -11.500 -0.623 0.961 1.00 89.81 79 ALA A N 1
ATOM 653 C CA . ALA A 1 79 ? -11.917 -1.504 2.047 1.00 89.81 79 ALA A CA 1
ATOM 654 C C . ALA A 1 79 ? -12.444 -0.716 3.254 1.00 89.81 79 ALA A C 1
ATOM 656 O O . ALA A 1 79 ? -13.510 -1.054 3.767 1.00 89.81 79 ALA A O 1
ATOM 657 N N . GLN A 1 80 ? -11.770 0.365 3.663 1.00 90.75 80 GLN A N 1
ATOM 658 C CA . GLN A 1 80 ? -12.255 1.238 4.736 1.00 90.75 80 GLN A CA 1
ATOM 659 C C . GLN A 1 80 ? -13.622 1.843 4.413 1.00 90.75 80 GLN A C 1
ATOM 661 O O . GLN A 1 80 ? -14.520 1.820 5.254 1.00 90.75 80 GLN A O 1
ATOM 666 N N . SER A 1 81 ? -13.812 2.336 3.187 1.00 90.94 81 SER A N 1
ATOM 667 C CA . SER A 1 81 ? -15.114 2.857 2.763 1.00 90.94 81 SER A CA 1
ATOM 668 C C . SER A 1 81 ? -16.204 1.786 2.861 1.00 90.94 81 SER A C 1
ATOM 670 O O . SER A 1 81 ? -17.299 2.059 3.355 1.00 90.94 81 SER A O 1
ATOM 672 N N . LEU A 1 82 ? -15.904 0.545 2.466 1.00 88.25 82 LEU A N 1
ATOM 673 C CA . LEU A 1 82 ? -16.861 -0.555 2.567 1.00 88.25 82 LEU A CA 1
ATOM 674 C C . LEU A 1 82 ? -17.198 -0.909 4.022 1.00 88.25 82 LEU A C 1
ATOM 676 O O . LEU A 1 82 ? -18.366 -1.120 4.334 1.00 88.25 82 LEU A O 1
ATOM 680 N N . ILE A 1 83 ? -16.201 -0.932 4.909 1.00 89.38 83 ILE A N 1
ATOM 681 C CA . ILE A 1 83 ? -16.359 -1.212 6.347 1.00 89.38 83 ILE A CA 1
ATOM 682 C C . ILE A 1 83 ? -17.268 -0.181 7.023 1.00 89.38 83 ILE A C 1
ATOM 684 O O . ILE A 1 83 ? -18.134 -0.541 7.825 1.00 89.38 83 ILE A O 1
ATOM 688 N N . ILE A 1 84 ? -17.111 1.092 6.661 1.00 89.25 84 ILE A N 1
ATOM 689 C CA . ILE A 1 84 ? -17.977 2.173 7.141 1.00 89.25 84 ILE A CA 1
ATOM 690 C C . ILE A 1 84 ? -19.410 1.961 6.638 1.00 89.25 84 ILE A C 1
ATOM 692 O O . ILE A 1 84 ? -20.356 2.051 7.418 1.00 89.25 84 ILE A O 1
ATOM 696 N N . ASN A 1 85 ? -19.579 1.615 5.359 1.00 89.00 85 ASN A N 1
ATOM 697 C CA . ASN A 1 85 ? -20.899 1.412 4.758 1.00 89.00 85 ASN A CA 1
ATOM 698 C C . ASN A 1 85 ? -21.670 0.226 5.361 1.00 89.00 85 ASN A C 1
ATOM 700 O O . ASN A 1 85 ? -22.891 0.295 5.475 1.00 89.00 85 ASN A O 1
ATOM 704 N N . ILE A 1 86 ? -20.985 -0.849 5.766 1.00 87.88 86 ILE A N 1
ATOM 705 C CA . ILE A 1 86 ? -21.624 -1.986 6.455 1.00 87.88 86 ILE A CA 1
ATOM 706 C C . ILE A 1 86 ? -21.907 -1.710 7.939 1.00 87.88 86 ILE A C 1
ATOM 708 O O . ILE A 1 86 ? -22.577 -2.515 8.582 1.00 87.88 86 ILE A O 1
ATOM 712 N N . GLY A 1 87 ? -21.397 -0.607 8.497 1.00 87.50 87 GLY A N 1
ATOM 713 C CA . GLY A 1 87 ? -21.555 -0.275 9.912 1.00 87.50 87 GLY A CA 1
ATOM 714 C C . GLY A 1 87 ? -20.850 -1.265 10.842 1.00 87.50 87 GLY A C 1
ATOM 715 O O . GLY A 1 87 ? -21.414 -1.675 11.852 1.00 87.50 87 GLY A O 1
ATOM 716 N N . LEU A 1 88 ? -19.625 -1.690 10.514 1.00 83.44 88 LEU A N 1
ATOM 717 C CA . LEU A 1 88 ? -18.920 -2.708 11.305 1.00 83.44 88 LEU A CA 1
ATOM 718 C C . LEU A 1 88 ? -18.767 -2.309 12.784 1.00 83.44 88 LEU A C 1
ATOM 720 O O . LEU A 1 88 ? -18.938 -3.142 13.673 1.00 83.44 88 LEU A O 1
ATOM 724 N N . ASP A 1 89 ? -18.508 -1.030 13.055 1.00 83.12 89 ASP A N 1
ATOM 725 C CA . ASP A 1 89 ? -18.326 -0.525 14.418 1.00 83.12 89 ASP A CA 1
ATOM 726 C C . ASP A 1 89 ? -19.595 -0.648 15.272 1.00 83.12 89 ASP A C 1
ATOM 728 O O . ASP A 1 89 ? -19.517 -0.985 16.457 1.00 83.12 89 ASP A O 1
ATOM 732 N N . SER A 1 90 ? -20.776 -0.426 14.683 1.00 84.88 90 SER A N 1
ATOM 733 C CA . SER A 1 90 ? -22.042 -0.585 15.406 1.00 84.88 90 SER A CA 1
ATOM 734 C C . SER A 1 90 ? -22.335 -2.058 15.683 1.00 84.88 90 SER A C 1
ATOM 736 O O . SER A 1 90 ? -22.721 -2.399 16.799 1.00 84.88 90 SER A O 1
ATOM 738 N N . LEU A 1 91 ? -22.049 -2.945 14.727 1.00 85.69 91 LEU A N 1
ATOM 739 C CA . LEU A 1 91 ? -22.176 -4.396 14.894 1.00 85.69 91 LEU A CA 1
ATOM 740 C C . LEU A 1 91 ? -21.273 -4.934 16.013 1.00 85.69 91 LEU A C 1
ATOM 742 O O . LEU A 1 91 ? -21.714 -5.750 16.827 1.00 85.69 91 LEU A O 1
ATOM 746 N N . ILE A 1 92 ? -20.019 -4.476 16.081 1.00 84.12 92 ILE A N 1
ATOM 747 C CA . ILE A 1 92 ? -19.076 -4.886 17.130 1.00 84.12 92 ILE A CA 1
ATOM 748 C C . ILE A 1 92 ? -19.524 -4.339 18.490 1.00 84.12 92 ILE A C 1
ATOM 750 O O . ILE A 1 92 ? -19.542 -5.084 19.470 1.00 84.12 92 ILE A O 1
ATOM 754 N N . SER A 1 93 ? -19.935 -3.072 18.562 1.00 83.75 93 SER A N 1
ATOM 755 C CA . SER A 1 93 ? -20.439 -2.464 19.800 1.00 83.75 93 SER A CA 1
ATOM 756 C C . SER A 1 93 ? -21.684 -3.187 20.337 1.00 83.75 93 SER A C 1
ATOM 758 O O . SER A 1 93 ? -21.773 -3.508 21.528 1.00 83.75 93 SER A O 1
ATOM 760 N N . ASP A 1 94 ? -22.608 -3.554 19.448 1.00 86.69 94 ASP A N 1
ATOM 761 C CA . ASP A 1 94 ? -23.800 -4.329 19.787 1.00 86.69 94 ASP A CA 1
ATOM 762 C C . ASP A 1 94 ? -23.460 -5.746 20.260 1.00 86.69 94 ASP A C 1
ATOM 764 O O . ASP A 1 94 ? -24.083 -6.254 21.193 1.00 86.69 94 ASP A O 1
ATOM 768 N N . ALA A 1 95 ? -22.456 -6.395 19.669 1.00 84.25 95 ALA A N 1
ATOM 769 C CA . ALA A 1 95 ? -21.991 -7.700 20.130 1.00 84.25 95 ALA A CA 1
ATOM 770 C C . ALA A 1 95 ? -21.363 -7.617 21.533 1.00 84.25 95 ALA A C 1
ATOM 772 O O . ALA A 1 95 ? -21.607 -8.480 22.377 1.00 84.25 95 ALA A O 1
ATOM 773 N N . VAL A 1 96 ? -20.608 -6.553 21.815 1.00 81.88 96 VAL A N 1
ATOM 774 C CA . VAL A 1 96 ? -19.969 -6.314 23.119 1.00 81.88 96 VAL A CA 1
ATOM 775 C C . VAL A 1 96 ? -20.986 -6.021 24.208 1.00 81.88 96 VAL A C 1
ATOM 777 O O . 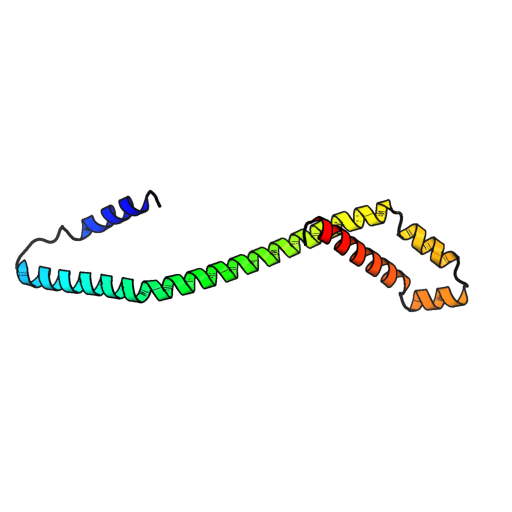VAL A 1 96 ? -20.837 -6.504 25.331 1.00 81.88 96 VAL A O 1
ATOM 780 N N . SER A 1 97 ? -22.030 -5.254 23.900 1.00 83.62 97 SER A N 1
ATOM 781 C CA . SER A 1 97 ? -23.065 -4.912 24.879 1.00 83.62 97 SER A CA 1
ATOM 782 C C . SER A 1 97 ? -23.831 -6.144 25.381 1.00 83.62 97 SER A C 1
ATOM 784 O O . SER A 1 97 ? -24.276 -6.163 26.530 1.00 83.62 97 SER A O 1
ATOM 786 N N . ARG A 1 98 ? -23.906 -7.202 24.561 1.00 86.38 98 ARG A N 1
ATOM 787 C CA . ARG A 1 98 ? -24.520 -8.496 24.900 1.00 86.38 98 ARG A CA 1
ATOM 788 C C . ARG A 1 98 ? -23.649 -9.382 25.790 1.00 86.38 98 ARG A C 1
ATOM 790 O O . ARG A 1 98 ? -24.159 -10.360 26.333 1.00 86.38 98 ARG A O 1
ATOM 797 N N . LEU A 1 99 ? -22.361 -9.076 25.964 1.00 84.38 99 LEU A N 1
ATOM 798 C CA . LEU A 1 99 ? -21.505 -9.857 26.857 1.00 84.38 99 LEU A CA 1
ATOM 799 C C . LEU A 1 99 ? -21.809 -9.552 28.337 1.00 84.38 99 LEU A C 1
ATOM 801 O O . LEU A 1 99 ? -22.086 -8.404 28.703 1.00 84.38 99 LEU A O 1
ATOM 805 N N . PRO A 1 100 ? -21.681 -10.533 29.244 1.00 83.38 100 PRO A N 1
ATOM 806 C CA . PRO A 1 100 ? -21.713 -10.275 30.682 1.00 83.38 100 PRO A 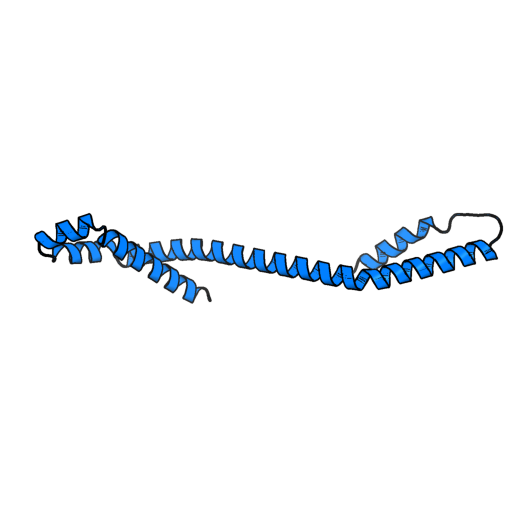CA 1
ATOM 807 C C . PRO A 1 100 ? -20.574 -9.332 31.113 1.00 83.38 100 PRO A C 1
ATOM 809 O O . PRO A 1 100 ? -19.508 -9.296 30.495 1.00 83.38 100 PRO A O 1
ATOM 812 N N . ALA A 1 101 ? -20.808 -8.531 32.156 1.00 80.06 101 ALA A N 1
ATOM 813 C CA . ALA A 1 101 ? -19.905 -7.449 32.569 1.00 80.06 101 ALA A CA 1
ATOM 814 C C . ALA A 1 101 ? -18.500 -7.938 32.970 1.00 80.06 101 ALA A C 1
ATOM 816 O O . ALA A 1 101 ? -17.508 -7.277 32.668 1.00 80.06 101 ALA A O 1
ATOM 817 N N . GLU A 1 102 ? -18.418 -9.120 33.581 1.00 78.62 102 GLU A N 1
ATOM 818 C CA . GLU A 1 102 ? -17.165 -9.767 33.993 1.00 78.62 102 GLU A CA 1
ATOM 819 C C . GLU A 1 102 ? -16.249 -10.047 32.796 1.00 78.62 102 GLU A C 1
ATOM 821 O O . GLU A 1 102 ? -15.058 -9.746 32.830 1.00 78.62 102 GLU A O 1
ATOM 826 N N . TYR A 1 103 ? -16.820 -10.539 31.694 1.00 79.50 103 TYR A N 1
ATOM 827 C CA . TYR A 1 103 ? -16.061 -10.832 30.485 1.00 79.50 103 TYR A CA 1
ATOM 828 C C . TYR A 1 103 ? -15.671 -9.562 29.725 1.00 79.50 103 TYR A C 1
ATOM 830 O O . TYR A 1 103 ? -14.565 -9.488 29.192 1.00 79.50 103 TYR A O 1
ATOM 838 N N . ARG A 1 104 ? -16.530 -8.532 29.699 1.00 77.38 104 ARG A N 1
ATOM 839 C CA . ARG A 1 104 ? -16.239 -7.256 29.015 1.00 77.38 104 ARG A CA 1
ATOM 840 C C . ARG A 1 104 ? -14.938 -6.614 29.500 1.00 77.38 104 ARG A C 1
ATOM 842 O O . ARG A 1 104 ? -14.141 -6.179 28.672 1.00 77.38 104 ARG A O 1
ATOM 849 N N . GLY A 1 105 ? -14.699 -6.612 30.814 1.00 76.69 105 GLY A N 1
ATOM 850 C CA . GLY A 1 105 ? -13.465 -6.077 31.399 1.00 76.69 105 GLY A CA 1
ATOM 851 C C . GLY A 1 105 ? -12.213 -6.831 30.941 1.00 76.69 105 GLY A C 1
ATOM 852 O O . GLY A 1 105 ? -11.218 -6.214 30.563 1.00 76.69 105 GLY A O 1
ATOM 853 N N . THR A 1 106 ? -12.275 -8.164 30.889 1.00 80.12 106 THR A N 1
ATOM 854 C CA . THR A 1 106 ? -11.163 -9.001 30.411 1.00 80.12 106 THR A CA 1
ATOM 855 C C . THR A 1 106 ? -10.919 -8.830 28.909 1.00 80.12 106 THR A C 1
ATOM 857 O O . THR A 1 106 ? -9.777 -8.657 28.490 1.00 80.12 106 THR A O 1
ATOM 860 N N . PHE A 1 107 ? -11.975 -8.804 28.089 1.00 80.38 107 PHE A N 1
ATOM 861 C CA . PHE A 1 107 ? -11.863 -8.600 26.639 1.00 80.38 107 PHE A CA 1
ATOM 862 C C . PHE A 1 107 ? -11.292 -7.222 26.280 1.00 80.38 107 PHE A C 1
ATOM 864 O O . PHE A 1 107 ? -10.527 -7.104 25.318 1.00 80.38 107 PHE A O 1
ATOM 871 N N . GLN A 1 108 ? -11.618 -6.194 27.066 1.00 80.75 108 GLN A N 1
ATOM 872 C CA . GLN A 1 108 ? -11.056 -4.858 26.901 1.00 80.75 108 GLN A CA 1
ATOM 873 C C . GLN A 1 108 ? -9.577 -4.809 27.311 1.00 80.75 108 GLN A C 1
ATOM 875 O O . GLN A 1 108 ? -8.770 -4.243 26.577 1.00 80.75 108 GLN A O 1
ATOM 880 N N . ALA A 1 109 ? -9.199 -5.462 28.416 1.00 81.62 109 ALA A N 1
ATOM 881 C CA . ALA A 1 109 ? -7.805 -5.556 28.857 1.00 81.62 109 ALA A CA 1
ATOM 882 C C . ALA A 1 109 ? -6.914 -6.327 27.865 1.00 81.62 109 ALA A C 1
ATOM 884 O O . ALA A 1 109 ? -5.754 -5.975 27.672 1.00 81.62 109 ALA A O 1
ATOM 885 N N . MET A 1 110 ? -7.463 -7.345 27.197 1.00 82.88 110 MET A N 1
ATOM 886 C CA . MET A 1 110 ? -6.761 -8.115 26.163 1.00 82.88 110 MET A CA 1
ATOM 887 C C . MET A 1 110 ? -6.701 -7.409 24.799 1.00 82.88 110 MET A C 1
ATOM 889 O O . MET A 1 110 ? -6.070 -7.921 23.878 1.00 82.88 110 MET A O 1
ATOM 893 N N . GLY A 1 111 ? -7.380 -6.267 24.630 1.00 84.69 111 GLY A N 1
ATOM 894 C CA . GLY A 1 111 ? -7.461 -5.565 23.345 1.00 84.69 111 GLY A CA 1
ATOM 895 C C . GLY A 1 111 ? -8.201 -6.349 22.256 1.00 84.69 111 GLY A C 1
ATOM 896 O O . GLY A 1 111 ? -8.064 -6.039 21.075 1.00 84.69 111 GLY A O 1
ATOM 897 N N . LEU A 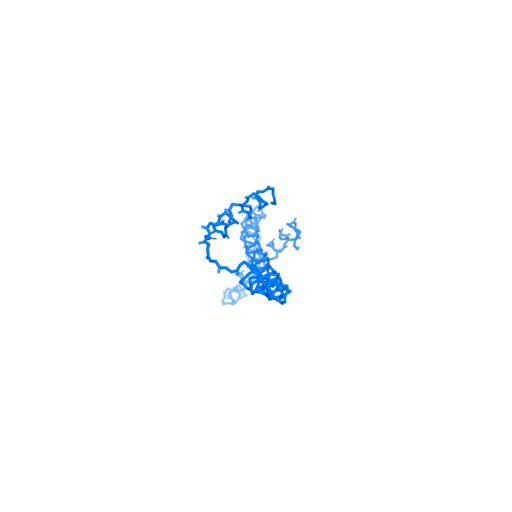1 112 ? -8.998 -7.353 22.634 1.00 83.88 112 LEU A N 1
ATOM 898 C CA . LEU A 1 112 ? -9.560 -8.339 21.708 1.00 83.88 112 LEU A CA 1
ATOM 899 C C . LEU A 1 112 ? -10.512 -7.703 20.687 1.00 83.88 112 LEU A C 1
ATOM 901 O O . LEU A 1 112 ? -10.558 -8.124 19.536 1.00 83.88 112 LEU A O 1
ATOM 905 N N . LEU A 1 113 ? -11.203 -6.631 21.079 1.00 81.50 113 LEU A N 1
ATOM 906 C CA . LEU A 1 113 ? -12.064 -5.861 20.179 1.00 81.50 113 LEU A CA 1
ATOM 907 C C . LEU A 1 113 ? -11.285 -5.165 19.072 1.00 81.50 113 LEU A C 1
ATOM 909 O O . LEU A 1 113 ? -11.660 -5.267 17.910 1.00 81.50 113 LEU A O 1
ATOM 913 N N . LYS A 1 114 ? -10.155 -4.540 19.414 1.00 84.38 114 LYS A N 1
ATOM 914 C CA . LYS A 1 114 ? -9.273 -3.920 18.423 1.00 84.38 114 LYS A CA 1
ATOM 915 C C . LYS A 1 114 ? -8.717 -4.968 17.457 1.00 84.38 114 LYS A C 1
ATOM 917 O O . LYS A 1 114 ? -8.638 -4.717 16.259 1.00 84.38 114 LYS A O 1
ATOM 922 N N . SER A 1 115 ? -8.380 -6.151 17.968 1.00 87.19 115 SER A N 1
ATOM 923 C CA . SER A 1 115 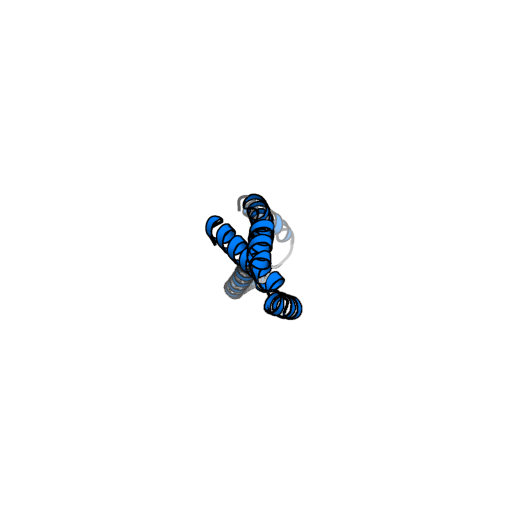? -7.898 -7.269 17.155 1.00 87.19 115 SER A CA 1
ATOM 924 C C . SER A 1 115 ? -8.959 -7.789 16.182 1.00 87.19 115 SER A C 1
ATOM 926 O O . SER A 1 115 ? -8.629 -8.107 15.044 1.00 87.19 115 SER A O 1
ATOM 928 N N . ILE A 1 116 ? -10.229 -7.855 16.598 1.00 86.88 116 ILE A N 1
ATOM 929 C CA . ILE A 1 116 ? -11.341 -8.266 15.727 1.00 86.88 116 ILE A CA 1
ATOM 930 C C . ILE A 1 116 ? -11.560 -7.239 14.615 1.00 86.88 116 ILE A C 1
ATOM 932 O O . ILE A 1 116 ? -11.652 -7.633 13.454 1.00 86.88 116 ILE A O 1
ATOM 936 N N . THR A 1 117 ? -11.5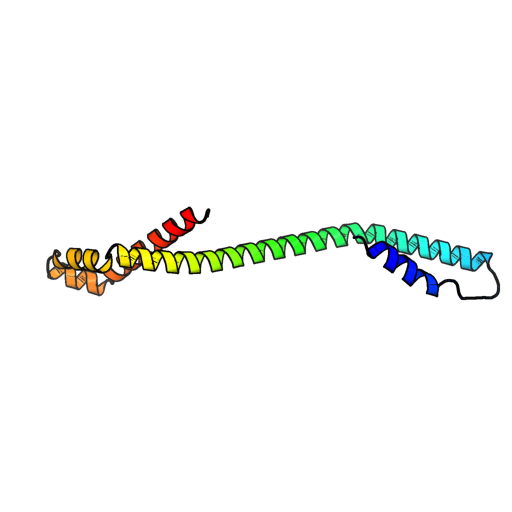73 -5.943 14.938 1.00 86.56 117 THR A N 1
ATOM 937 C CA . THR A 1 117 ? -11.690 -4.880 13.928 1.00 86.56 117 THR A CA 1
ATOM 938 C C . THR A 1 117 ? -10.551 -4.956 12.913 1.00 86.56 117 THR A C 1
ATOM 940 O O . THR A 1 117 ? -10.807 -5.007 11.714 1.00 86.56 117 THR A O 1
ATOM 943 N N . MET A 1 118 ? -9.305 -5.087 13.379 1.00 88.69 118 MET A N 1
ATOM 944 C CA . MET A 1 118 ? -8.133 -5.223 12.507 1.00 88.69 118 MET A CA 1
ATOM 945 C C . MET A 1 118 ? -8.197 -6.481 11.626 1.00 88.69 118 MET A C 1
ATOM 947 O O . MET A 1 118 ? -7.794 -6.457 10.463 1.00 88.69 118 MET A O 1
ATOM 951 N N . LEU A 1 119 ? -8.716 -7.593 12.155 1.00 90.62 119 LEU A N 1
ATOM 952 C CA . LEU A 1 119 ? -8.906 -8.813 11.377 1.00 90.62 119 LEU A CA 1
ATOM 953 C C . LEU A 1 119 ? -9.944 -8.587 10.272 1.00 90.62 119 LEU A C 1
ATOM 955 O O . LEU A 1 119 ? -9.686 -8.922 9.119 1.00 90.62 119 LEU A O 1
ATOM 959 N N . CYS A 1 120 ? -11.090 -7.987 10.595 1.00 87.44 120 CYS A N 1
ATOM 960 C CA . CYS A 1 120 ? -12.112 -7.647 9.609 1.00 87.44 120 CYS A CA 1
ATOM 961 C C . CYS A 1 120 ? -11.572 -6.699 8.530 1.00 87.44 120 CYS A C 1
ATOM 963 O O . CYS A 1 120 ? -11.798 -6.947 7.348 1.00 87.44 120 CYS A O 1
ATOM 965 N N . GLU A 1 121 ? -10.803 -5.678 8.911 1.00 89.25 121 GLU A N 1
ATOM 966 C CA . GLU A 1 121 ? -10.110 -4.788 7.976 1.00 89.25 121 GLU A CA 1
ATOM 967 C C . GLU A 1 121 ? -9.201 -5.567 7.021 1.00 89.25 121 GLU A C 1
ATOM 969 O O . GLU A 1 121 ? -9.338 -5.445 5.805 1.00 89.25 121 GLU A O 1
ATOM 974 N N . ALA A 1 122 ? -8.343 -6.447 7.540 1.00 90.75 122 ALA A N 1
ATOM 975 C CA . ALA A 1 122 ? -7.442 -7.255 6.720 1.00 90.75 122 ALA A CA 1
ATOM 976 C C . ALA A 1 122 ? -8.191 -8.191 5.751 1.00 90.75 122 ALA A C 1
ATOM 978 O O . ALA A 1 122 ? -7.792 -8.346 4.593 1.00 90.75 122 ALA A O 1
ATOM 979 N N . TRP A 1 123 ? -9.295 -8.800 6.192 1.00 91.06 123 TRP A N 1
ATOM 980 C CA . TRP A 1 123 ? -10.140 -9.636 5.334 1.00 91.06 123 TRP A CA 1
ATOM 981 C C . TRP A 1 123 ? -10.811 -8.830 4.222 1.00 91.06 123 TRP A C 1
ATOM 983 O O . TRP A 1 123 ? -10.885 -9.304 3.087 1.00 91.06 123 TRP A O 1
ATOM 993 N N . MET A 1 124 ? -11.251 -7.609 4.518 1.00 89.62 124 MET A N 1
ATOM 994 C CA . MET A 1 124 ? -11.850 -6.718 3.529 1.00 89.62 124 MET A CA 1
ATOM 995 C C . MET A 1 124 ? -10.831 -6.220 2.505 1.00 89.62 124 MET A C 1
ATOM 997 O O . MET A 1 124 ? -11.126 -6.222 1.312 1.00 89.62 124 MET A O 1
ATOM 1001 N N . VAL A 1 125 ? -9.616 -5.874 2.932 1.00 92.06 125 VAL A N 1
ATOM 1002 C CA . VAL A 1 125 ? -8.514 -5.531 2.017 1.00 92.06 125 VAL A CA 1
ATOM 1003 C C . VAL A 1 125 ? -8.219 -6.698 1.083 1.00 92.06 125 VAL A C 1
ATOM 1005 O O . VAL A 1 125 ? -8.131 -6.511 -0.128 1.00 92.06 125 VAL A O 1
ATOM 1008 N N . ARG A 1 126 ? -8.133 -7.920 1.622 1.00 89.56 126 ARG A N 1
ATOM 1009 C CA . ARG A 1 126 ? -7.926 -9.129 0.818 1.00 89.56 126 ARG A CA 1
ATOM 1010 C C . ARG A 1 126 ? -9.062 -9.362 -0.176 1.00 89.56 126 ARG A C 1
ATOM 1012 O O . ARG A 1 126 ? -8.810 -9.738 -1.314 1.00 89.56 126 ARG A O 1
ATOM 1019 N N . PHE A 1 127 ? -10.304 -9.132 0.238 1.00 89.62 127 PHE A N 1
ATOM 1020 C CA . PHE A 1 127 ? -11.459 -9.216 -0.649 1.00 89.62 127 PHE A CA 1
ATOM 1021 C C . PHE A 1 127 ? -11.334 -8.229 -1.815 1.00 89.62 127 PHE A C 1
ATOM 1023 O O . PHE A 1 127 ? -11.443 -8.644 -2.964 1.00 89.62 127 PHE A O 1
ATOM 1030 N N . VAL A 1 128 ? -11.036 -6.956 -1.543 1.00 89.00 128 VAL A N 1
ATOM 1031 C CA . VAL A 1 128 ? -10.852 -5.931 -2.586 1.00 89.00 128 VAL A CA 1
ATOM 1032 C C . VAL A 1 128 ? -9.677 -6.275 -3.505 1.00 89.00 128 VAL A C 1
ATOM 1034 O O . VAL A 1 128 ? -9.802 -6.174 -4.722 1.00 89.00 128 VAL A O 1
ATOM 1037 N N . MET A 1 129 ? -8.567 -6.750 -2.944 1.00 90.06 129 MET A N 1
ATOM 1038 C CA . MET A 1 129 ? -7.380 -7.158 -3.695 1.00 90.06 129 MET A CA 1
ATOM 1039 C C . MET A 1 129 ? -7.681 -8.301 -4.678 1.00 90.06 129 MET A C 1
ATOM 1041 O O . MET A 1 129 ? -7.302 -8.207 -5.844 1.00 90.06 129 MET A O 1
ATOM 1045 N N . ASN A 1 130 ? -8.470 -9.300 -4.265 1.00 89.00 130 ASN A N 1
ATOM 1046 C CA . ASN A 1 130 ? -8.931 -10.366 -5.162 1.00 89.00 130 ASN A CA 1
ATOM 1047 C C . ASN A 1 130 ? -9.772 -9.820 -6.336 1.00 89.00 130 ASN A C 1
ATOM 1049 O O . ASN A 1 130 ? -9.677 -10.319 -7.456 1.00 89.00 130 ASN A O 1
ATOM 1053 N N . PHE A 1 131 ? -10.592 -8.783 -6.113 1.00 83.62 131 PHE A N 1
ATOM 1054 C CA . PHE A 1 131 ? -11.345 -8.129 -7.197 1.00 83.62 131 PHE A CA 1
ATOM 1055 C C . PHE A 1 131 ? -10.449 -7.352 -8.162 1.00 83.62 131 PHE A C 1
ATOM 1057 O O . PHE A 1 131 ? -10.782 -7.227 -9.339 1.00 83.62 131 PHE A O 1
ATOM 1064 N N . MET A 1 132 ? -9.311 -6.851 -7.685 1.00 80.12 132 MET A N 1
ATOM 1065 C CA . MET A 1 132 ? -8.317 -6.158 -8.504 1.00 80.12 132 MET A CA 1
ATOM 1066 C C . MET A 1 132 ? -7.449 -7.116 -9.339 1.00 80.12 132 MET A C 1
ATOM 1068 O O . MET A 1 132 ? -6.603 -6.653 -10.101 1.00 80.12 132 MET A O 1
ATOM 1072 N N . GLY A 1 133 ? -7.685 -8.431 -9.250 1.00 76.19 133 GLY A N 1
ATOM 1073 C CA . GLY A 1 133 ? -7.006 -9.447 -10.058 1.00 76.19 133 GLY A CA 1
ATOM 1074 C C . GLY A 1 133 ? -5.706 -9.975 -9.451 1.00 76.19 133 GLY A C 1
ATOM 1075 O O . GLY A 1 133 ? -4.881 -10.517 -10.187 1.00 76.19 133 GLY A O 1
ATOM 1076 N N . TRP A 1 134 ? -5.531 -9.804 -8.139 1.00 63.56 134 TRP A N 1
ATOM 1077 C CA . TRP A 1 134 ? -4.431 -10.368 -7.356 1.00 63.56 134 TRP A CA 1
ATOM 1078 C C . TRP A 1 134 ? -4.834 -11.648 -6.622 1.00 63.56 134 TRP A C 1
ATOM 1080 O O . TRP A 1 134 ? -6.022 -11.778 -6.254 1.00 63.56 134 TRP A O 1
#

pLDDT: mean 76.03, std 13.41, range [45.25, 92.19]

Radius of gyration: 34.58 Å; chains: 1; bounding box: 77×24×83 Å

Sequence (134 aa):
MRYLAILLVLISFGSLAETVPNQNQEAFDWFVTFFNDIYEVVEGTPSFIERSFAYFIEFAVYLKFLFMLETLDFAYGVAQSLIINIGLDSLISDAVSRLPAEYRGTFQAMGLLKSITMLCEAWMVRFVMNFMGW